Protein AF-A0A5J4UP03-F1 (afdb_monomer_lite)

Sequence (62 aa):
CTTQFDLEEEEQIIDNIPADDVLSMTGVLLCCYYHDQQFFQNGYYLNIRQTDLILLLNLNEV

Foldseek 3Di:
DDDDDDDDDDDDDCVPPDPVPQQAKDKDKDWDDDPNDTDDIDIDIDHHHDPDPVVVVVVPVD

Secondary structure (DSSP, 8-state):
---------PPP-GGGS-HHHHTSEEEEEEEEEETTEEEEEEEEEEE-----HHHHHHHT--

Organism: NCBI:txid222440

Structure (mmCIF, N/CA/C/O backbone):
data_AF-A0A5J4UP03-F1
#
_entry.id   AF-A0A5J4UP03-F1
#
loop_
_atom_site.group_PDB
_atom_site.id
_atom_site.type_symbol
_atom_site.label_atom_id
_atom_site.label_al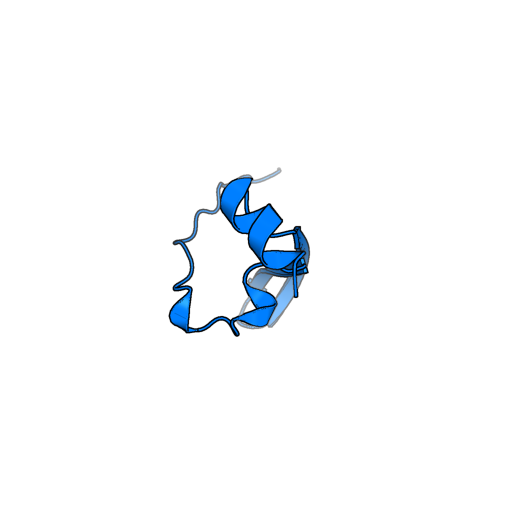t_id
_atom_site.label_comp_id
_atom_site.label_asym_id
_atom_site.label_entity_id
_atom_site.label_seq_id
_atom_site.pdbx_PDB_ins_code
_atom_site.Cartn_x
_atom_site.Cartn_y
_atom_site.Cartn_z
_atom_site.occupancy
_atom_site.B_iso_or_equiv
_atom_site.auth_seq_id
_atom_site.auth_comp_id
_atom_site.auth_asym_id
_atom_site.auth_atom_id
_atom_site.pdbx_PDB_model_num
ATOM 1 N N . CYS A 1 1 ? -4.172 8.244 26.730 1.00 65.81 1 CYS A N 1
ATOM 2 C CA . CYS A 1 1 ? -3.506 6.943 26.535 1.00 65.81 1 CYS A CA 1
ATOM 3 C C . CYS A 1 1 ? -3.341 6.778 25.034 1.00 65.81 1 CYS A C 1
ATOM 5 O O . CYS A 1 1 ? -4.341 6.918 24.342 1.00 65.81 1 CYS A O 1
ATOM 7 N N . THR A 1 2 ? -2.118 6.599 24.546 1.00 91.94 2 THR A N 1
ATOM 8 C CA . THR A 1 2 ? -1.817 6.460 23.114 1.00 91.94 2 THR A CA 1
ATOM 9 C C . THR A 1 2 ? -1.156 5.104 22.931 1.00 91.94 2 THR A C 1
ATOM 11 O O . THR A 1 2 ? -0.252 4.773 23.696 1.00 91.94 2 THR A O 1
ATOM 14 N N . THR A 1 3 ? -1.624 4.326 21.960 1.00 92.50 3 THR A N 1
ATOM 15 C CA . THR A 1 3 ? -1.068 3.010 21.625 1.00 92.50 3 THR A CA 1
ATOM 16 C C . THR A 1 3 ? -0.234 3.128 20.355 1.00 92.50 3 THR A C 1
ATOM 18 O O . THR A 1 3 ? -0.606 3.868 19.446 1.00 92.50 3 THR A O 1
ATOM 21 N N . GLN A 1 4 ? 0.882 2.403 20.303 1.00 95.94 4 GLN A N 1
ATOM 22 C CA . GLN A 1 4 ? 1.789 2.333 19.160 1.00 95.94 4 GLN A CA 1
ATOM 23 C C . GLN A 1 4 ? 2.117 0.865 18.87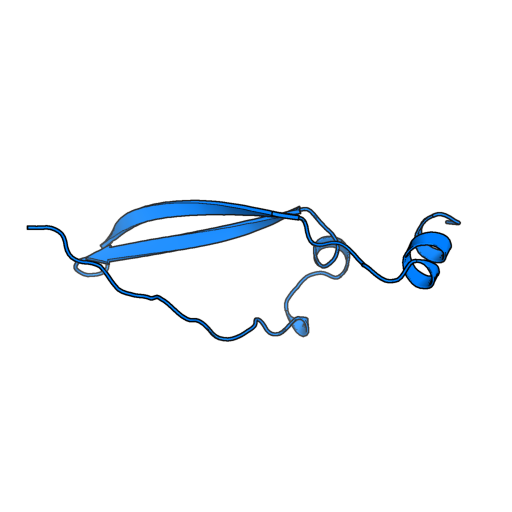0 1.00 95.94 4 GLN A C 1
ATOM 25 O O . GLN A 1 4 ? 2.207 0.061 19.798 1.00 95.94 4 GLN A O 1
ATOM 30 N N . PHE A 1 5 ? 2.278 0.539 17.592 1.00 95.62 5 PHE A N 1
ATOM 31 C CA . PHE A 1 5 ? 2.736 -0.756 17.101 1.00 95.62 5 PHE A CA 1
ATOM 32 C C . PHE A 1 5 ? 3.467 -0.558 15.770 1.00 95.62 5 PHE A C 1
ATOM 34 O O . PHE A 1 5 ? 3.255 0.458 15.104 1.00 95.62 5 PHE A O 1
ATOM 41 N N . ASP A 1 6 ? 4.281 -1.541 15.398 1.00 96.25 6 ASP A N 1
ATOM 42 C CA . ASP A 1 6 ? 4.923 -1.621 14.089 1.00 96.25 6 ASP A CA 1
ATOM 43 C C . ASP A 1 6 ? 4.135 -2.595 13.205 1.00 96.25 6 ASP A C 1
ATOM 45 O O . ASP A 1 6 ? 3.641 -3.620 13.684 1.00 96.25 6 ASP A O 1
ATOM 49 N N . LEU A 1 7 ? 3.970 -2.243 11.930 1.00 93.31 7 LEU A N 1
ATOM 50 C CA . LEU A 1 7 ? 3.274 -3.056 10.937 1.00 93.31 7 LEU A CA 1
ATOM 51 C C . LEU A 1 7 ? 4.262 -3.429 9.835 1.00 93.31 7 LEU A C 1
ATOM 53 O O . LEU A 1 7 ? 4.768 -2.549 9.139 1.00 93.31 7 LEU A O 1
ATOM 57 N N . GLU A 1 8 ? 4.510 -4.724 9.688 1.00 93.69 8 GLU A N 1
ATOM 58 C CA . GLU A 1 8 ? 5.387 -5.299 8.671 1.00 93.69 8 GLU A CA 1
ATOM 59 C C . GLU A 1 8 ? 4.554 -6.187 7.743 1.00 93.69 8 GLU A C 1
ATOM 61 O O . GLU A 1 8 ? 3.650 -6.884 8.200 1.00 93.69 8 GLU A O 1
ATOM 66 N N . GLU A 1 9 ? 4.853 -6.146 6.447 1.00 89.50 9 GLU A N 1
ATOM 67 C CA . GLU A 1 9 ? 4.190 -6.929 5.401 1.00 89.50 9 GLU A CA 1
ATOM 68 C C . GLU A 1 9 ? 5.242 -7.494 4.443 1.00 89.50 9 GLU A C 1
ATOM 70 O O . GLU A 1 9 ? 6.333 -6.932 4.301 1.00 89.50 9 GLU A O 1
ATOM 75 N N . GLU A 1 10 ? 4.918 -8.611 3.793 1.00 86.25 10 GLU A N 1
ATOM 76 C CA . GLU A 1 10 ? 5.805 -9.252 2.820 1.00 86.25 10 GLU A CA 1
ATOM 77 C C . GLU A 1 10 ? 5.900 -8.449 1.511 1.00 86.25 10 GLU A C 1
ATOM 79 O O . GLU A 1 10 ? 5.003 -7.686 1.138 1.00 86.25 10 GLU A O 1
ATOM 84 N N . GLU A 1 11 ? 7.007 -8.629 0.785 1.00 83.62 11 GLU A N 1
ATOM 85 C CA . GLU A 1 11 ? 7.186 -8.022 -0.534 1.00 83.62 11 GLU A CA 1
ATOM 86 C C . GLU A 1 11 ? 6.149 -8.546 -1.537 1.00 83.62 11 GLU A C 1
ATOM 88 O O . GLU A 1 11 ? 5.758 -9.715 -1.526 1.00 83.62 11 GLU A O 1
ATOM 93 N N . GLN A 1 12 ? 5.715 -7.677 -2.452 1.00 76.62 12 GLN A N 1
ATOM 94 C CA . GLN A 1 12 ? 4.756 -8.072 -3.476 1.00 76.62 12 GLN A CA 1
ATOM 95 C C . GLN A 1 12 ? 5.411 -8.880 -4.598 1.00 76.62 12 GLN A C 1
ATOM 97 O O . GLN A 1 12 ? 6.503 -8.568 -5.071 1.00 76.62 12 GLN A O 1
ATOM 102 N N . ILE A 1 13 ? 4.682 -9.886 -5.084 1.00 77.62 13 ILE A N 1
ATOM 103 C CA . ILE A 1 13 ? 5.067 -10.656 -6.267 1.00 77.62 13 ILE A CA 1
ATOM 104 C C . ILE A 1 13 ? 4.881 -9.768 -7.504 1.00 77.62 13 ILE A C 1
ATOM 106 O O . ILE A 1 13 ? 3.754 -9.449 -7.888 1.00 77.62 13 ILE A O 1
ATOM 110 N N . ILE A 1 14 ? 6.000 -9.395 -8.130 1.00 79.25 14 ILE A N 1
ATOM 111 C CA . ILE A 1 14 ? 6.066 -8.470 -9.276 1.00 79.25 14 ILE A CA 1
ATOM 112 C C . ILE A 1 14 ? 5.264 -8.985 -10.483 1.00 79.25 14 ILE A C 1
ATOM 114 O O . ILE A 1 14 ? 4.733 -8.182 -11.243 1.00 79.25 14 ILE A O 1
ATOM 118 N N . ASP A 1 15 ? 5.099 -10.304 -10.627 1.00 81.19 15 ASP A N 1
ATOM 119 C CA . ASP A 1 15 ? 4.436 -10.942 -11.778 1.00 81.19 15 ASP A CA 1
ATOM 120 C C . ASP A 1 15 ? 2.974 -10.507 -11.994 1.00 81.19 15 ASP A C 1
ATOM 122 O O . ASP A 1 15 ? 2.435 -10.670 -13.088 1.00 81.19 15 ASP A O 1
ATOM 126 N N . ASN A 1 16 ? 2.326 -9.943 -10.970 1.00 82.62 16 ASN A N 1
ATOM 127 C CA . ASN A 1 16 ? 0.950 -9.445 -11.057 1.00 82.62 16 ASN A CA 1
ATOM 128 C C . ASN A 1 16 ? 0.859 -7.945 -11.393 1.00 82.62 16 ASN A C 1
ATOM 130 O O . ASN A 1 16 ? -0.249 -7.415 -11.504 1.00 82.62 16 ASN A O 1
ATOM 134 N N . ILE A 1 17 ? 1.993 -7.253 -11.532 1.00 83.50 17 ILE A N 1
ATOM 135 C CA . ILE A 1 17 ? 2.058 -5.821 -11.833 1.00 83.50 17 ILE A CA 1
ATOM 136 C C . ILE A 1 17 ? 2.216 -5.652 -13.352 1.00 83.50 17 ILE A C 1
ATOM 138 O O . ILE A 1 17 ? 3.135 -6.231 -13.936 1.00 83.50 17 ILE A O 1
ATOM 142 N N . PRO A 1 18 ? 1.353 -4.866 -14.025 1.00 84.94 18 PRO A N 1
ATOM 143 C CA . PRO A 1 18 ? 1.553 -4.523 -15.430 1.00 84.94 18 PRO A CA 1
ATOM 144 C C . PRO A 1 18 ? 2.948 -3.929 -15.651 1.00 84.94 18 PRO A C 1
ATOM 146 O O . PRO A 1 18 ? 3.385 -3.078 -14.882 1.00 84.94 18 PRO A O 1
ATOM 149 N N . ALA A 1 19 ? 3.650 -4.356 -16.705 1.00 81.50 19 ALA A N 1
ATOM 150 C CA . ALA A 1 19 ? 5.053 -3.988 -16.926 1.00 81.50 19 ALA A CA 1
ATOM 151 C C . ALA A 1 19 ? 5.295 -2.464 -16.934 1.00 81.50 19 ALA A C 1
ATOM 153 O O . ALA A 1 19 ? 6.291 -1.998 -16.381 1.00 81.50 19 ALA A O 1
ATOM 154 N N . ASP A 1 20 ? 4.355 -1.697 -17.489 1.00 80.81 20 ASP A N 1
ATOM 155 C CA . ASP A 1 20 ? 4.429 -0.233 -17.568 1.00 80.81 20 ASP A CA 1
ATOM 156 C C . ASP A 1 20 ? 4.269 0.455 -16.196 1.00 80.81 20 ASP A C 1
ATOM 158 O O . ASP A 1 20 ? 4.706 1.592 -16.014 1.00 80.81 20 ASP A O 1
ATOM 162 N N . ASP A 1 21 ? 3.700 -0.239 -15.207 1.00 79.12 21 ASP A N 1
ATOM 163 C CA . ASP A 1 21 ? 3.471 0.283 -13.856 1.00 79.12 21 ASP A CA 1
ATOM 164 C C . ASP A 1 21 ? 4.625 -0.038 -12.890 1.00 79.12 21 ASP A C 1
ATOM 166 O O . ASP A 1 21 ? 4.718 0.559 -11.814 1.00 79.12 21 ASP A O 1
ATOM 170 N N . VAL A 1 22 ? 5.539 -0.943 -13.269 1.00 80.88 22 VAL A N 1
ATOM 171 C CA . VAL A 1 22 ? 6.655 -1.387 -12.412 1.00 80.88 22 VAL A CA 1
ATOM 172 C C . VAL A 1 22 ? 7.649 -0.254 -12.143 1.00 80.88 22 VAL A C 1
ATOM 174 O O . VAL A 1 2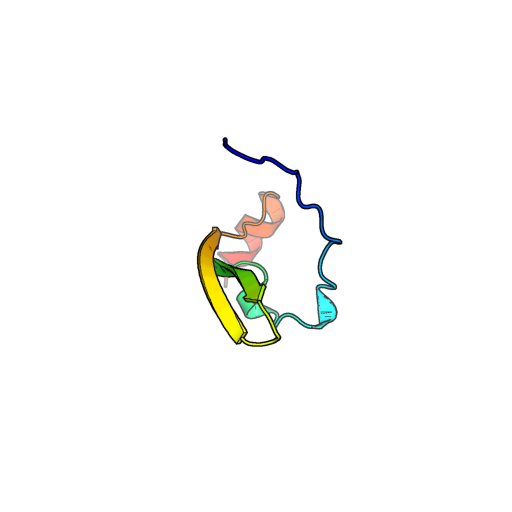2 ? 8.140 -0.124 -11.026 1.00 80.88 22 VAL A O 1
ATOM 177 N N . LEU A 1 23 ? 7.942 0.584 -13.140 1.00 83.00 23 LEU A N 1
ATOM 178 C CA . LEU A 1 23 ? 8.840 1.743 -13.021 1.00 83.00 23 LEU A CA 1
ATOM 179 C C . LEU A 1 23 ? 8.059 3.049 -13.192 1.00 83.00 23 LEU A C 1
ATOM 181 O O . LEU A 1 23 ? 8.367 3.878 -14.047 1.00 83.00 23 LEU A O 1
ATOM 185 N N . SER A 1 24 ? 7.011 3.201 -12.387 1.00 81.94 24 SER A N 1
ATOM 186 C CA . SER A 1 24 ? 6.079 4.321 -12.463 1.00 81.94 24 SER A CA 1
ATOM 187 C C . SER A 1 24 ? 5.747 4.883 -11.076 1.00 81.94 24 SER A C 1
ATOM 189 O O . SER A 1 24 ? 6.289 4.475 -10.041 1.00 81.94 24 SER A O 1
ATOM 191 N N . MET A 1 25 ? 4.857 5.872 -11.052 1.00 88.94 25 MET A N 1
ATOM 192 C CA . MET A 1 25 ? 4.222 6.333 -9.828 1.00 88.94 25 MET A CA 1
ATOM 193 C C . MET A 1 25 ? 3.003 5.458 -9.530 1.00 88.94 25 MET A C 1
ATOM 195 O O . MET A 1 25 ? 2.083 5.377 -10.337 1.00 88.94 25 MET A O 1
ATOM 199 N N . THR A 1 26 ? 2.978 4.852 -8.349 1.00 91.00 26 THR A N 1
ATOM 200 C CA . THR A 1 26 ? 1.867 4.025 -7.863 1.00 91.00 26 THR A CA 1
ATOM 201 C C . THR A 1 26 ? 1.448 4.452 -6.453 1.00 91.00 26 THR A C 1
ATOM 203 O O . THR A 1 26 ? 1.951 5.447 -5.920 1.00 91.00 26 THR A O 1
ATOM 206 N N . GLY A 1 27 ? 0.496 3.745 -5.847 1.00 91.12 27 GLY A N 1
ATOM 207 C CA . GLY A 1 27 ? -0.006 4.029 -4.507 1.00 91.12 27 GLY A CA 1
ATOM 208 C C . GLY A 1 27 ? -0.069 2.795 -3.612 1.00 91.12 27 GLY A C 1
ATOM 209 O O . GLY A 1 27 ? -0.409 1.709 -4.069 1.00 91.12 27 GLY A O 1
ATOM 210 N N . VAL A 1 28 ? 0.199 2.984 -2.320 1.00 92.81 28 VAL A N 1
ATOM 211 C CA . VAL A 1 28 ? -0.090 2.000 -1.264 1.00 92.81 28 VAL A CA 1
ATOM 212 C C . VAL A 1 28 ? -1.186 2.544 -0.361 1.00 92.81 28 VAL A C 1
ATOM 214 O O . VAL A 1 28 ? -1.177 3.723 0.004 1.00 92.81 28 VAL A O 1
ATOM 217 N N . LEU A 1 29 ? -2.133 1.677 -0.002 1.00 95.38 29 LEU A N 1
ATOM 218 C CA . LEU A 1 29 ? -3.240 1.990 0.894 1.00 95.38 29 LEU A CA 1
ATOM 219 C C . LEU A 1 29 ? -3.076 1.232 2.210 1.00 95.38 29 LEU A C 1
ATOM 221 O O . LEU A 1 29 ? -3.098 0.005 2.236 1.00 95.38 29 LEU A O 1
ATOM 225 N N . LEU A 1 30 ? -2.960 1.977 3.305 1.00 95.81 30 LEU A N 1
ATOM 226 C CA . LEU A 1 30 ? -3.044 1.446 4.658 1.00 95.81 30 LEU A CA 1
ATOM 227 C C . LEU A 1 30 ? -4.482 1.612 5.154 1.00 95.81 30 LEU A C 1
ATOM 229 O O . LEU A 1 30 ? -4.932 2.732 5.407 1.00 95.81 30 LEU A O 1
ATOM 233 N N . CYS A 1 31 ? -5.198 0.501 5.295 1.00 96.25 31 CYS A N 1
ATOM 234 C CA . CYS A 1 31 ? -6.610 0.486 5.669 1.00 96.25 31 CYS A CA 1
ATOM 235 C C . CYS A 1 31 ? -6.801 -0.084 7.078 1.00 96.25 31 CYS A C 1
ATOM 237 O O . CYS A 1 31 ? -6.184 -1.084 7.435 1.00 96.25 31 CYS A O 1
ATOM 239 N N . CYS A 1 32 ? -7.696 0.518 7.866 1.00 96.31 32 CYS A N 1
ATOM 240 C CA . CYS A 1 32 ? -8.112 -0.025 9.159 1.00 96.31 32 CYS A CA 1
ATOM 241 C C . CYS A 1 32 ? -9.599 -0.385 9.132 1.00 96.31 32 CYS A C 1
ATOM 243 O O . CYS A 1 32 ? -10.441 0.405 8.686 1.00 96.31 32 CYS A O 1
ATOM 245 N N . TYR A 1 33 ? -9.901 -1.580 9.633 1.00 97.81 33 TYR A N 1
ATOM 246 C CA . TYR A 1 33 ? -11.237 -2.161 9.653 1.00 97.81 33 TYR A CA 1
ATOM 247 C C . TYR A 1 33 ? -11.668 -2.448 11.087 1.00 97.81 33 TYR A C 1
ATOM 249 O O . TYR A 1 33 ? -10.874 -2.899 11.912 1.00 97.81 33 TYR A O 1
ATOM 257 N N . TYR A 1 34 ? -12.943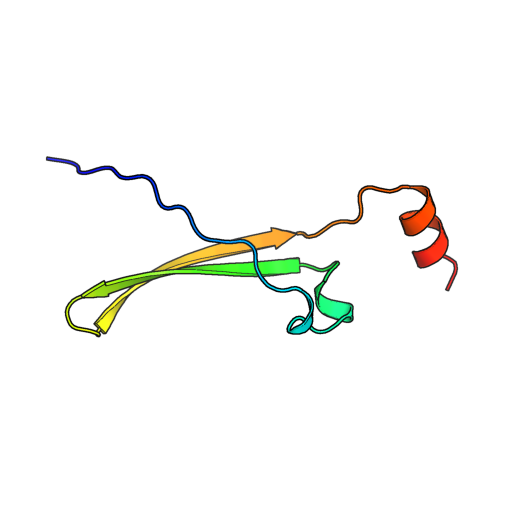 -2.207 11.371 1.00 97.69 34 TYR A N 1
ATOM 258 C CA . TYR A 1 34 ? -13.591 -2.590 12.618 1.00 97.69 34 TYR A CA 1
ATOM 259 C C . TYR A 1 34 ? -14.921 -3.260 12.284 1.00 97.69 34 TYR A C 1
ATOM 261 O O . TYR A 1 34 ? -15.746 -2.670 11.594 1.00 97.69 34 TYR A O 1
ATOM 269 N N . HIS A 1 35 ? -15.115 -4.499 12.744 1.00 97.31 35 HIS A N 1
ATOM 270 C CA . HIS A 1 35 ? -16.277 -5.329 12.386 1.00 97.31 35 HIS A CA 1
ATOM 271 C C . HIS A 1 35 ? -16.532 -5.370 10.867 1.00 97.31 35 HIS A C 1
ATOM 273 O O . HIS A 1 35 ? -17.636 -5.081 10.408 1.00 97.31 35 HIS A O 1
ATOM 279 N N . ASP A 1 36 ? -15.477 -5.654 10.095 1.00 96.56 36 ASP A N 1
ATOM 280 C CA . ASP A 1 36 ? -15.489 -5.727 8.624 1.00 96.56 36 ASP A CA 1
ATOM 281 C C . ASP A 1 36 ? -15.869 -4.420 7.906 1.00 96.56 36 ASP A C 1
ATOM 283 O O . ASP A 1 36 ? -15.987 -4.380 6.683 1.00 96.56 36 ASP A O 1
ATOM 287 N N . GLN A 1 37 ? -16.010 -3.319 8.645 1.00 97.81 37 GLN A N 1
ATOM 288 C CA . GLN A 1 37 ? -16.271 -1.999 8.092 1.00 97.81 37 GLN A CA 1
ATOM 289 C C . GLN A 1 37 ? -14.984 -1.188 8.100 1.00 97.81 37 GLN A C 1
ATOM 291 O O . GLN A 1 37 ? -14.384 -0.935 9.150 1.00 97.81 37 GLN A O 1
ATOM 296 N N . GLN A 1 38 ? -14.557 -0.775 6.910 1.00 97.19 38 GLN A N 1
ATOM 297 C CA . GLN A 1 38 ? -13.444 0.147 6.772 1.00 97.19 38 GLN A CA 1
ATOM 298 C C . GLN A 1 38 ? -13.840 1.498 7.367 1.00 97.19 38 GLN A C 1
ATOM 300 O O . GLN A 1 38 ? -14.842 2.086 6.962 1.00 97.19 38 GLN A O 1
ATOM 305 N N . PHE A 1 39 ? -13.047 2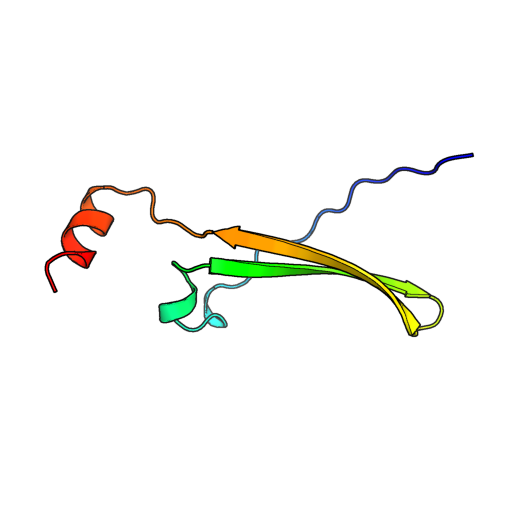.002 8.308 1.00 96.88 39 PHE A N 1
ATOM 306 C CA . PHE A 1 39 ? -13.322 3.289 8.958 1.00 96.88 39 PHE A CA 1
ATOM 307 C C . PHE A 1 39 ? -12.166 4.285 8.827 1.00 96.88 39 PHE A C 1
ATOM 309 O O . PHE A 1 39 ? -12.332 5.466 9.127 1.00 96.88 39 PHE A O 1
ATOM 316 N N . PHE A 1 40 ? -10.998 3.826 8.369 1.00 97.19 40 PHE A N 1
ATOM 317 C CA . PHE A 1 40 ? -9.823 4.662 8.167 1.00 97.19 40 PHE A CA 1
ATOM 318 C C . PHE A 1 40 ? -8.996 4.176 6.972 1.00 97.19 40 PHE A C 1
ATOM 320 O O . PHE A 1 40 ? -8.869 2.971 6.739 1.00 97.19 40 PHE A O 1
ATOM 327 N N . GLN A 1 41 ? -8.427 5.122 6.224 1.00 97.19 41 GLN A N 1
ATOM 328 C CA . GLN A 1 41 ? -7.531 4.856 5.104 1.00 97.19 41 GLN A CA 1
ATOM 329 C C . GLN A 1 41 ? -6.475 5.950 4.997 1.00 97.19 41 GLN A C 1
ATOM 331 O O . GLN A 1 41 ? -6.816 7.130 4.923 1.00 97.19 41 GLN A O 1
ATOM 336 N N . ASN A 1 42 ? -5.216 5.540 4.888 1.00 97.56 42 ASN A N 1
ATOM 337 C CA . ASN A 1 42 ? -4.114 6.401 4.483 1.00 97.56 42 ASN A CA 1
ATOM 338 C C . ASN A 1 42 ? -3.573 5.942 3.132 1.00 97.56 42 ASN A C 1
ATOM 340 O O . ASN A 1 42 ? -3.287 4.763 2.946 1.00 97.56 42 ASN A O 1
ATOM 344 N N . GLY A 1 43 ? -3.423 6.882 2.203 1.00 97.19 43 GLY A N 1
ATOM 345 C CA . GLY A 1 43 ? -2.784 6.642 0.915 1.00 97.19 43 GLY A CA 1
ATOM 346 C C . GLY A 1 43 ? -1.388 7.246 0.875 1.00 97.19 43 GLY A C 1
ATOM 347 O O . GLY A 1 43 ? -1.192 8.385 1.303 1.00 97.19 43 GLY A O 1
ATOM 348 N N . TYR A 1 44 ? -0.443 6.500 0.318 1.00 96.00 44 TYR A N 1
ATOM 349 C CA . TYR A 1 44 ? 0.919 6.954 0.066 1.00 96.00 44 TYR A CA 1
ATOM 350 C C . TYR A 1 44 ? 1.230 6.807 -1.413 1.00 96.00 44 TYR A C 1
ATOM 352 O O . TYR A 1 44 ? 1.020 5.738 -1.978 1.00 96.00 44 TYR A O 1
ATOM 360 N N . TYR A 1 45 ? 1.758 7.863 -2.028 1.00 95.00 45 TYR A N 1
ATOM 361 C CA . TYR A 1 45 ? 2.333 7.757 -3.364 1.00 95.00 45 TYR A CA 1
ATOM 362 C C . TYR A 1 45 ? 3.731 7.160 -3.271 1.00 95.00 45 TYR A C 1
ATOM 364 O O . TYR A 1 45 ? 4.569 7.641 -2.505 1.00 95.00 45 TYR A O 1
ATOM 372 N N . LEU A 1 46 ? 3.985 6.149 -4.090 1.00 90.81 46 LEU A N 1
ATOM 373 C CA . LEU A 1 46 ? 5.300 5.565 -4.287 1.00 90.81 46 LEU A CA 1
ATOM 374 C C . LEU A 1 46 ? 5.793 5.922 -5.683 1.00 90.81 46 LEU A C 1
ATOM 376 O O . LEU A 1 46 ? 5.071 5.781 -6.664 1.00 90.81 46 LEU A O 1
ATOM 380 N N . ASN A 1 47 ? 7.033 6.388 -5.773 1.00 90.69 47 ASN A N 1
ATOM 381 C CA . ASN A 1 47 ? 7.704 6.627 -7.043 1.00 90.69 47 ASN A CA 1
ATOM 382 C C . ASN A 1 47 ? 8.780 5.555 -7.206 1.00 90.69 47 ASN A C 1
ATOM 384 O O . ASN A 1 47 ? 9.813 5.627 -6.535 1.00 90.69 47 ASN A O 1
ATOM 388 N N . ILE A 1 48 ? 8.513 4.557 -8.047 1.00 87.62 48 ILE A N 1
ATOM 389 C CA . ILE A 1 48 ? 9.431 3.443 -8.269 1.00 87.62 48 ILE A CA 1
ATOM 390 C C . ILE A 1 48 ? 10.402 3.845 -9.374 1.00 87.62 48 ILE A C 1
ATOM 392 O O . ILE A 1 48 ? 10.000 4.247 -10.465 1.00 87.62 48 ILE A O 1
ATOM 396 N N . ARG A 1 49 ? 11.701 3.770 -9.079 1.00 85.12 49 ARG A N 1
ATOM 397 C CA . ARG A 1 49 ? 12.760 4.208 -9.992 1.00 85.12 49 ARG A CA 1
ATOM 398 C C . ARG A 1 49 ? 13.802 3.125 -10.156 1.00 85.12 49 ARG A C 1
ATOM 400 O O . ARG A 1 49 ? 14.221 2.517 -9.175 1.00 85.12 49 ARG A O 1
ATOM 407 N N . GLN A 1 50 ? 14.272 2.965 -11.389 1.00 82.25 50 GLN A N 1
ATOM 408 C CA . GLN A 1 50 ? 15.466 2.183 -11.662 1.00 82.25 50 GLN A CA 1
ATOM 409 C C . GLN A 1 50 ? 16.691 2.948 -11.149 1.00 82.25 50 GLN A C 1
ATOM 411 O O . GLN A 1 50 ? 16.824 4.147 -11.397 1.00 82.25 50 GLN A O 1
ATOM 416 N N . THR A 1 51 ? 17.574 2.274 -10.420 1.00 82.25 51 THR A N 1
ATOM 417 C CA . THR A 1 51 ? 18.799 2.880 -9.867 1.00 82.25 51 THR A CA 1
ATOM 418 C C . THR A 1 51 ? 20.028 2.607 -10.730 1.00 82.25 51 THR A C 1
ATOM 420 O O . THR A 1 51 ? 21.017 3.333 -10.631 1.00 82.25 51 THR A O 1
ATOM 423 N N . ASP A 1 52 ? 19.961 1.605 -11.609 1.00 83.62 52 ASP A N 1
ATOM 424 C CA . ASP A 1 52 ? 21.029 1.293 -12.554 1.00 83.62 52 ASP A CA 1
ATOM 425 C C . ASP A 1 52 ? 21.047 2.288 -13.728 1.00 83.62 52 ASP A C 1
ATOM 427 O O . ASP A 1 52 ? 20.138 2.336 -14.563 1.00 83.62 52 ASP A O 1
ATOM 431 N N . LEU A 1 53 ? 22.125 3.072 -13.797 1.00 72.69 53 LEU A N 1
ATOM 432 C CA . LEU A 1 53 ? 22.384 4.066 -14.839 1.00 72.69 53 LEU A CA 1
ATOM 433 C C . LEU A 1 53 ? 22.427 3.464 -16.247 1.00 72.69 53 LEU A C 1
ATOM 435 O O . LEU A 1 53 ? 21.992 4.121 -17.191 1.00 72.69 53 LEU A O 1
ATOM 439 N N . ILE A 1 54 ? 22.931 2.238 -16.406 1.00 74.62 54 ILE A N 1
ATOM 440 C CA . ILE A 1 54 ? 23.039 1.594 -17.722 1.00 74.62 54 ILE A CA 1
ATOM 441 C C . ILE A 1 54 ? 21.640 1.248 -18.242 1.00 74.62 54 ILE A C 1
ATOM 443 O O . ILE A 1 54 ? 21.334 1.484 -19.410 1.00 74.62 54 ILE A O 1
ATOM 447 N N . LEU A 1 55 ? 20.763 0.749 -17.367 1.00 72.56 55 LEU A N 1
ATOM 448 C CA . LEU A 1 55 ? 19.375 0.444 -17.720 1.00 72.56 55 LEU A CA 1
ATOM 449 C C . LEU A 1 55 ? 18.558 1.714 -17.986 1.00 72.56 55 LEU A C 1
ATOM 451 O O . LEU A 1 55 ? 17.742 1.730 -18.903 1.00 72.56 55 LEU A O 1
ATOM 455 N N . LEU A 1 56 ? 18.815 2.793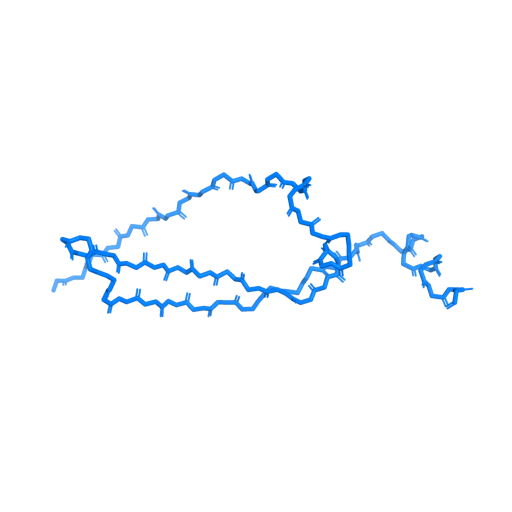 -17.241 1.00 71.38 56 LEU A N 1
ATOM 456 C CA . LEU A 1 56 ? 18.175 4.090 -17.470 1.00 71.38 56 LEU A CA 1
ATOM 457 C C . LEU A 1 56 ? 18.529 4.701 -18.832 1.00 71.38 56 LEU A C 1
ATOM 459 O O . LEU A 1 56 ? 17.662 5.285 -19.476 1.00 71.38 56 LEU A O 1
ATOM 463 N N . LEU A 1 57 ? 19.785 4.597 -19.272 1.00 69.56 57 LEU A N 1
ATOM 464 C CA . LEU A 1 57 ? 20.214 5.157 -20.559 1.00 69.56 57 LEU A CA 1
ATOM 465 C C . LEU A 1 57 ? 19.537 4.446 -21.737 1.00 69.56 57 LEU A C 1
ATOM 467 O O . LEU A 1 57 ? 19.018 5.115 -22.623 1.00 69.56 57 LEU A O 1
ATOM 471 N N . ASN A 1 58 ? 19.436 3.117 -21.689 1.00 71.31 58 ASN A N 1
ATOM 472 C CA . ASN A 1 58 ? 18.799 2.327 -22.748 1.00 71.31 58 ASN A CA 1
ATOM 473 C C . ASN A 1 58 ? 17.281 2.567 -22.867 1.00 71.31 58 ASN A C 1
ATOM 475 O O . ASN A 1 58 ? 16.721 2.393 -23.944 1.00 71.31 58 ASN A O 1
ATOM 479 N N . LEU A 1 59 ? 16.609 2.971 -21.781 1.00 63.84 59 LEU A N 1
ATOM 480 C CA . LEU A 1 59 ? 15.182 3.325 -21.797 1.00 63.84 59 LEU A CA 1
ATOM 481 C C . LEU A 1 59 ? 14.903 4.673 -22.487 1.00 63.84 59 LEU A C 1
ATOM 483 O O . LEU A 1 59 ? 13.780 4.900 -22.923 1.00 63.84 59 LEU A O 1
ATOM 487 N N . ASN A 1 60 ? 15.900 5.560 -22.586 1.00 60.03 60 ASN A N 1
ATOM 488 C CA . ASN A 1 60 ? 15.752 6.906 -23.157 1.00 60.03 60 ASN A CA 1
ATOM 489 C C . ASN A 1 60 ? 16.165 7.003 -24.640 1.00 60.03 60 ASN A C 1
ATOM 491 O O . ASN A 1 60 ? 16.080 8.084 -25.220 1.00 60.03 60 ASN A O 1
ATOM 495 N N . GLU A 1 61 ? 16.643 5.911 -25.243 1.00 57.03 61 GLU A N 1
ATOM 496 C CA . GLU A 1 61 ? 17.069 5.855 -26.653 1.00 57.03 61 GLU A CA 1
ATOM 497 C C . GLU A 1 61 ? 15.986 5.307 -27.610 1.00 57.03 61 GLU A C 1
ATOM 499 O O . GLU A 1 61 ? 16.272 5.080 -28.788 1.00 57.03 61 GLU A O 1
ATOM 504 N N . VAL A 1 62 ? 14.747 5.117 -27.130 1.00 49.03 62 VAL A N 1
ATOM 505 C CA . VAL A 1 62 ? 13.572 4.692 -27.923 1.00 49.03 62 VAL A CA 1
ATOM 506 C C . VAL A 1 62 ? 12.630 5.862 -28.188 1.00 49.03 62 VAL A C 1
ATOM 508 O O . VAL A 1 62 ? 12.315 6.597 -27.227 1.00 49.03 62 VAL A O 1
#

pLDDT: mean 85.66, std 11.38, range [49.03, 97.81]

InterPro domains:
  IPR006818 Histone chaperone ASF1-like [PF04729] (3-52)
  IPR036747 Histone chaperone ASF1-like superfamily [G3DSA:2.60.40.1490] (2-60)
  IPR036747 Histone chaperone ASF1-like superfamily [SSF101546] (4-53)

Radius of gyration: 17.23 Å; chains: 1; bounding box: 39×19×54 Å